Protein AF-A0A4P5WYI8-F1 (afdb_monomer)

Sequence (114 aa):
MAPLANQNILNAFREALREWKCEGYVVWLRRPAEWLRKNIENEDIRSVSRMMHEHIESGGEVDQVVERREPWRDRYEYHYDFRFSISGRKIYIETVLDVTSTGPTVTVVNMHDE

Nearest PDB structures (foldseek):
  5kpe-assembly1_A  TM=2.172E-01  e=1.010E-01  synthetic construct
  8rk2-assembly1_B  TM=3.428E-01  e=5.380E-01  Homo sapiens
  2qgu-assembly1_A  TM=2.912E-01  e=3.990E-01  Ralstonia pseudosolanacearum GMI1000
  3cfi-assembly3_H  TM=4.845E-01  e=4.622E+00  Vibrio vulnificus
  2zf4-assembly2_C  TM=3.220E-01  e=8.401E+00  Chromobacterium violaceum

pLDDT: mean 94.98, std 3.7, range [79.94, 98.25]

Foldseek 3Di:
DAWDPDVVVLVLLLFLLVCLVPPDSEAEDPAQQVVCVVPAPPDHSSNVSNVSNVCSVVVHTKGWDQDDDPPCNVPARIKIWGWDDDPNFTKIWIWDWDQDPVGIHIYTDDIDTD

Mean predicted aligned error: 2.87 Å

Structure (mmCIF, N/CA/C/O backbone):
data_AF-A0A4P5WYI8-F1
#
_entry.id   AF-A0A4P5WYI8-F1
#
loop_
_atom_site.group_PDB
_atom_site.id
_atom_site.type_symbol
_atom_site.label_atom_id
_atom_site.label_alt_id
_atom_site.label_comp_id
_atom_site.label_asym_id
_atom_site.label_entity_id
_atom_site.label_seq_id
_atom_site.pdbx_PDB_ins_code
_atom_site.Cartn_x
_atom_site.Cartn_y
_atom_site.Cartn_z
_atom_site.occupancy
_atom_site.B_iso_or_equiv
_atom_site.auth_seq_id
_atom_site.auth_comp_id
_atom_site.auth_asym_id
_atom_site.auth_atom_id
_atom_site.pdbx_PDB_model_num
ATOM 1 N N . MET A 1 1 ? -10.097 -9.742 -11.136 1.00 79.94 1 MET A N 1
ATOM 2 C CA . MET A 1 1 ? -8.693 -9.409 -11.457 1.00 79.94 1 MET A CA 1
ATOM 3 C C . MET A 1 1 ? -7.884 -10.687 -11.281 1.00 79.94 1 MET A C 1
ATOM 5 O O . MET A 1 1 ? -8.486 -11.677 -10.874 1.00 79.94 1 MET A O 1
ATOM 9 N N . ALA A 1 2 ? -6.632 -10.748 -11.734 1.00 90.50 2 ALA A N 1
ATOM 10 C CA . ALA A 1 2 ? -5.866 -11.993 -11.653 1.00 90.50 2 ALA A CA 1
ATOM 11 C C . ALA A 1 2 ? -5.020 -11.987 -10.375 1.00 90.50 2 ALA A C 1
ATOM 13 O O . ALA A 1 2 ? -4.348 -10.981 -10.156 1.00 90.50 2 ALA A O 1
ATOM 14 N N . PRO A 1 3 ? -4.978 -13.074 -9.587 1.00 93.62 3 PRO A N 1
ATOM 15 C CA . PRO A 1 3 ? -4.093 -13.143 -8.433 1.00 93.62 3 PRO A CA 1
ATOM 16 C C . PRO A 1 3 ? -2.629 -12.931 -8.832 1.00 93.62 3 PRO A C 1
ATOM 18 O O . PRO A 1 3 ? -2.156 -13.471 -9.840 1.00 93.62 3 PRO A O 1
ATOM 21 N N . LEU A 1 4 ? -1.897 -12.153 -8.038 1.00 94.31 4 LEU A N 1
ATOM 22 C CA . LEU A 1 4 ? -0.467 -11.928 -8.201 1.00 94.31 4 LEU A CA 1
ATOM 23 C C . LEU A 1 4 ? 0.297 -13.222 -7.888 1.00 94.31 4 LEU A C 1
ATOM 25 O O . LEU A 1 4 ? 0.550 -13.557 -6.734 1.00 94.31 4 LEU A O 1
ATOM 29 N N . ALA A 1 5 ? 0.703 -13.937 -8.935 1.00 93.19 5 ALA A N 1
ATOM 30 C CA . ALA A 1 5 ? 1.469 -15.180 -8.815 1.00 93.19 5 ALA A CA 1
ATOM 31 C C . ALA A 1 5 ? 2.995 -14.965 -8.819 1.00 93.19 5 ALA A C 1
ATOM 33 O O . ALA A 1 5 ? 3.762 -15.879 -8.515 1.00 93.19 5 ALA A O 1
ATOM 34 N N . ASN A 1 6 ? 3.465 -13.772 -9.201 1.00 95.38 6 ASN A N 1
ATOM 35 C CA . ASN A 1 6 ? 4.893 -13.494 -9.311 1.00 95.38 6 ASN A CA 1
ATOM 36 C C . ASN A 1 6 ? 5.524 -13.299 -7.923 1.00 95.38 6 ASN A C 1
ATOM 38 O O . ASN A 1 6 ? 5.351 -12.262 -7.276 1.00 95.38 6 ASN A O 1
ATOM 42 N N . GLN A 1 7 ? 6.320 -14.282 -7.500 1.00 95.38 7 GLN A N 1
ATOM 43 C CA . GLN A 1 7 ? 6.923 -14.292 -6.170 1.00 95.38 7 GLN A CA 1
ATOM 44 C C . GLN A 1 7 ? 7.909 -13.142 -5.926 1.00 95.38 7 GLN A C 1
ATOM 46 O O . GLN A 1 7 ? 8.032 -12.688 -4.790 1.00 95.38 7 GLN A O 1
ATOM 51 N N . ASN A 1 8 ? 8.580 -12.635 -6.964 1.00 96.19 8 ASN A N 1
ATOM 52 C CA . ASN A 1 8 ? 9.506 -11.509 -6.819 1.00 96.19 8 ASN A CA 1
ATOM 53 C C . ASN A 1 8 ? 8.758 -10.218 -6.476 1.00 96.19 8 ASN A C 1
ATOM 55 O O . ASN A 1 8 ? 9.206 -9.460 -5.621 1.00 96.19 8 ASN A O 1
ATOM 59 N N . ILE A 1 9 ? 7.593 -10.004 -7.090 1.00 96.56 9 ILE A N 1
ATOM 60 C CA . ILE A 1 9 ? 6.738 -8.845 -6.808 1.00 96.56 9 ILE A CA 1
ATOM 61 C C . ILE A 1 9 ? 6.161 -8.960 -5.393 1.00 96.56 9 ILE A C 1
ATOM 63 O O . ILE A 1 9 ? 6.235 -8.004 -4.628 1.00 96.56 9 ILE A O 1
ATOM 67 N N . LEU A 1 10 ? 5.671 -10.142 -4.998 1.00 96.62 10 LEU A N 1
ATOM 68 C CA . LEU A 1 10 ? 5.213 -10.379 -3.622 1.00 96.62 10 LEU A CA 1
ATOM 69 C C . LEU A 1 10 ? 6.319 -10.128 -2.590 1.00 96.62 10 LEU A C 1
ATOM 71 O O . LEU A 1 10 ? 6.068 -9.522 -1.553 1.00 96.62 10 LEU A O 1
ATOM 75 N N . ASN A 1 11 ? 7.549 -10.564 -2.865 1.00 96.81 11 ASN A N 1
ATOM 76 C CA . ASN A 1 11 ? 8.679 -10.330 -1.967 1.00 96.81 11 ASN A CA 1
ATOM 77 C C . ASN A 1 11 ? 9.039 -8.842 -1.875 1.00 96.81 11 ASN A C 1
ATOM 79 O O . ASN A 1 11 ? 9.312 -8.364 -0.779 1.00 96.81 11 ASN A O 1
ATOM 83 N N . ALA A 1 12 ? 8.971 -8.102 -2.984 1.00 97.50 12 ALA A N 1
ATOM 84 C CA . ALA A 1 12 ? 9.163 -6.655 -2.981 1.00 97.50 12 ALA A CA 1
ATOM 85 C C . ALA A 1 12 ? 8.070 -5.927 -2.175 1.00 97.50 12 ALA A C 1
ATOM 87 O O . ALA A 1 12 ? 8.374 -5.006 -1.418 1.00 97.50 12 ALA A O 1
ATOM 88 N N . PHE A 1 13 ? 6.812 -6.378 -2.258 1.00 97.56 13 PHE A N 1
ATOM 89 C CA . PHE A 1 13 ? 5.750 -5.894 -1.374 1.00 97.56 13 PHE A CA 1
ATOM 90 C C . PHE A 1 13 ? 6.049 -6.180 0.096 1.00 97.56 13 PHE A C 1
ATOM 92 O O . PHE A 1 13 ? 5.925 -5.274 0.914 1.00 97.56 13 PHE A O 1
ATOM 99 N N . ARG A 1 14 ? 6.461 -7.408 0.441 1.00 97.12 14 ARG A N 1
ATOM 100 C CA . ARG A 1 14 ? 6.833 -7.760 1.821 1.00 97.12 14 ARG A CA 1
ATOM 101 C C . ARG A 1 14 ? 7.948 -6.869 2.348 1.00 97.12 14 ARG A C 1
ATOM 103 O O . ARG A 1 14 ? 7.838 -6.365 3.458 1.00 97.12 14 ARG A O 1
ATOM 110 N N . GLU A 1 15 ? 8.995 -6.661 1.556 1.00 97.12 15 GLU A N 1
ATOM 111 C CA . GLU A 1 15 ? 10.130 -5.818 1.927 1.00 97.12 15 GLU A CA 1
ATOM 112 C C . GLU A 1 15 ? 9.694 -4.371 2.193 1.00 97.12 15 GLU A C 1
ATOM 114 O O . GLU A 1 15 ? 9.958 -3.853 3.275 1.00 97.12 15 GLU A O 1
ATOM 119 N N . ALA A 1 16 ? 8.947 -3.753 1.274 1.00 97.12 16 ALA A N 1
ATOM 120 C CA . ALA A 1 16 ? 8.464 -2.383 1.445 1.00 97.12 16 ALA A CA 1
ATOM 121 C C . ALA A 1 16 ? 7.474 -2.248 2.615 1.00 97.12 16 ALA A C 1
ATOM 123 O O . ALA A 1 16 ? 7.573 -1.333 3.431 1.00 97.12 16 ALA A O 1
ATOM 124 N N . LEU A 1 17 ? 6.509 -3.167 2.722 1.00 97.38 17 LEU A N 1
ATOM 125 C CA . LEU A 1 17 ? 5.464 -3.112 3.743 1.00 97.38 17 LEU A CA 1
ATOM 126 C C . LEU A 1 17 ? 5.987 -3.459 5.136 1.00 97.38 17 LEU A C 1
ATOM 128 O O . LEU A 1 17 ? 5.419 -2.983 6.114 1.00 97.38 17 LEU A O 1
ATOM 132 N N . ARG A 1 18 ? 7.075 -4.228 5.268 1.00 96.69 18 ARG A N 1
ATOM 133 C CA . ARG A 1 18 ? 7.726 -4.482 6.565 1.00 96.69 18 ARG A CA 1
ATOM 134 C C . ARG A 1 18 ? 8.201 -3.189 7.227 1.00 96.69 18 ARG A C 1
ATOM 136 O O . ARG A 1 18 ? 8.179 -3.082 8.454 1.00 96.69 18 ARG A O 1
ATOM 143 N N . GLU A 1 19 ? 8.546 -2.196 6.417 1.00 94.88 19 GLU A N 1
ATOM 144 C CA . GLU A 1 19 ? 8.970 -0.865 6.837 1.00 94.88 19 GLU A CA 1
ATOM 145 C C . GLU A 1 19 ? 7.788 0.096 7.071 1.00 94.88 19 GLU A C 1
ATOM 147 O O . GLU A 1 19 ? 7.966 1.309 7.068 1.00 94.88 19 GLU A O 1
ATOM 152 N N . TRP A 1 20 ? 6.574 -0.402 7.344 1.00 93.38 20 TRP A N 1
ATOM 153 C CA . TRP A 1 20 ? 5.366 0.410 7.598 1.00 93.38 20 TRP A CA 1
ATOM 154 C C . TRP A 1 20 ? 5.504 1.465 8.714 1.00 93.38 20 TRP A C 1
ATOM 156 O O . TRP A 1 20 ? 4.696 2.392 8.810 1.00 93.38 20 TRP A O 1
ATOM 166 N N . LYS A 1 21 ? 6.499 1.324 9.599 1.00 90.31 21 LYS A N 1
ATOM 167 C CA . LYS A 1 21 ? 6.823 2.308 10.650 1.00 90.31 21 LYS A CA 1
ATOM 168 C C . LYS A 1 21 ? 7.700 3.458 10.148 1.00 90.31 21 LYS A C 1
ATOM 170 O O . LYS A 1 21 ? 7.777 4.481 10.830 1.00 90.31 21 LYS A O 1
ATOM 175 N N . CYS A 1 22 ? 8.364 3.270 9.015 1.00 83.75 22 CYS A N 1
ATOM 176 C CA . CYS A 1 22 ? 9.370 4.146 8.440 1.00 83.75 22 CYS A CA 1
ATOM 177 C C . CYS A 1 22 ? 8.774 4.963 7.287 1.00 83.75 22 CYS A C 1
ATOM 179 O O . CYS A 1 22 ? 7.893 4.512 6.556 1.00 83.75 22 CYS A O 1
ATOM 181 N N . GLU A 1 23 ? 9.267 6.185 7.106 1.00 82.12 23 GLU A N 1
ATOM 182 C CA . GLU A 1 23 ? 8.872 7.019 5.971 1.00 82.12 23 GLU A CA 1
ATOM 183 C C . GLU A 1 23 ? 9.565 6.551 4.681 1.00 82.12 23 GLU A C 1
ATOM 185 O O . GLU A 1 23 ? 10.686 6.049 4.715 1.00 82.12 23 GLU A O 1
ATOM 190 N N . GLY A 1 24 ? 8.901 6.730 3.534 1.00 87.06 24 GLY A N 1
ATOM 191 C CA . GLY A 1 24 ? 9.488 6.503 2.204 1.00 87.06 24 GLY A CA 1
ATOM 192 C C . GLY A 1 24 ? 9.290 5.109 1.595 1.00 87.06 24 GLY A C 1
ATOM 193 O O . GLY A 1 24 ? 9.479 4.962 0.391 1.00 87.06 24 GLY A O 1
ATOM 194 N N . TYR A 1 25 ? 8.850 4.112 2.368 1.00 93.00 25 TYR A N 1
ATOM 195 C CA . TYR A 1 25 ? 8.608 2.748 1.862 1.00 93.00 25 TYR A CA 1
ATOM 196 C C . TYR A 1 25 ? 7.142 2.482 1.525 1.00 93.00 25 TYR A C 1
ATOM 198 O O . TYR A 1 25 ? 6.844 1.809 0.540 1.00 93.00 25 TYR A O 1
ATOM 206 N N . VAL A 1 26 ? 6.227 3.061 2.309 1.00 96.31 26 VAL A N 1
ATOM 207 C CA . VAL A 1 26 ? 4.789 3.063 2.025 1.00 96.31 26 VAL A CA 1
ATOM 208 C C . VAL A 1 26 ? 4.334 4.507 1.861 1.00 96.31 26 VAL A C 1
ATOM 210 O O . VAL A 1 26 ? 4.195 5.257 2.827 1.00 96.31 26 VAL A O 1
ATOM 213 N N . VAL A 1 27 ? 4.145 4.918 0.613 1.00 96.69 27 VAL A N 1
ATOM 214 C CA . VAL A 1 27 ? 3.797 6.289 0.238 1.00 96.69 27 VAL A CA 1
ATOM 215 C C . VAL A 1 27 ? 2.308 6.361 -0.054 1.00 96.69 27 VAL A C 1
ATOM 217 O O . VAL A 1 27 ? 1.773 5.558 -0.807 1.00 96.69 27 VAL A O 1
ATOM 220 N N . TRP A 1 28 ? 1.620 7.346 0.511 1.00 97.56 28 TRP A N 1
ATOM 221 C CA . TRP A 1 28 ? 0.199 7.558 0.258 1.00 97.56 28 TRP A CA 1
ATOM 222 C C . TRP A 1 28 ? -0.006 8.816 -0.564 1.00 97.56 28 TRP A C 1
ATOM 224 O O . TRP A 1 28 ? 0.414 9.906 -0.168 1.00 97.56 28 TRP A O 1
ATOM 234 N N . LEU A 1 29 ? -0.701 8.690 -1.694 1.00 96.69 29 LEU A N 1
ATOM 235 C CA . LEU A 1 29 ? -1.165 9.874 -2.399 1.00 96.69 29 LEU A CA 1
ATOM 236 C C . LEU A 1 29 ? -2.228 10.602 -1.574 1.00 96.69 29 LEU A C 1
ATOM 238 O O . LEU A 1 29 ? -2.946 10.028 -0.754 1.00 96.69 29 LEU A O 1
ATOM 242 N N . ARG A 1 30 ? -2.368 11.901 -1.844 1.00 97.25 30 ARG A N 1
ATOM 243 C CA . ARG A 1 30 ? -3.289 12.769 -1.105 1.00 97.25 30 ARG A CA 1
ATOM 244 C C . ARG A 1 30 ? -4.725 12.241 -1.091 1.00 97.25 30 ARG A C 1
ATOM 246 O O . ARG A 1 30 ? -5.367 12.260 -0.051 1.00 97.25 30 ARG A O 1
ATOM 253 N N . ARG A 1 31 ? -5.230 11.762 -2.231 1.00 96.75 31 ARG A N 1
ATOM 254 C CA . ARG A 1 31 ? -6.621 11.305 -2.367 1.00 96.75 31 ARG A CA 1
ATOM 255 C C . ARG A 1 31 ? -6.954 10.092 -1.480 1.00 96.75 31 ARG A C 1
ATOM 257 O O . ARG A 1 31 ? -7.907 10.215 -0.714 1.00 96.75 31 ARG A O 1
ATOM 264 N N . PRO A 1 32 ? -6.223 8.960 -1.530 1.00 97.44 32 PRO A N 1
ATOM 265 C CA . PRO A 1 32 ? -6.493 7.836 -0.631 1.00 97.44 32 PRO A CA 1
ATOM 266 C C . PRO A 1 32 ? -6.267 8.193 0.845 1.00 97.44 32 PRO A C 1
ATOM 268 O O . PRO A 1 32 ? -7.060 7.784 1.685 1.00 97.44 32 PRO A O 1
ATOM 271 N N . ALA A 1 33 ? -5.274 9.031 1.168 1.00 97.69 33 ALA A N 1
ATOM 272 C CA . ALA A 1 33 ? -5.068 9.515 2.538 1.00 97.69 33 ALA A CA 1
ATOM 273 C C . ALA A 1 33 ? -6.253 10.354 3.059 1.00 97.69 33 ALA A C 1
ATOM 275 O O . ALA A 1 33 ? -6.713 10.177 4.188 1.00 97.69 33 ALA A O 1
ATOM 276 N N . GLU A 1 34 ? -6.773 11.268 2.233 1.00 97.94 34 GLU A N 1
ATOM 277 C CA . GLU A 1 34 ? -7.959 12.065 2.559 1.00 97.94 34 GLU A CA 1
ATOM 278 C C . GLU A 1 34 ? -9.215 11.195 2.675 1.00 97.94 34 GLU A C 1
ATOM 280 O O . GLU A 1 34 ? -10.060 11.467 3.529 1.00 97.94 34 GLU A O 1
ATOM 285 N N . TRP A 1 35 ? -9.353 10.165 1.833 1.00 98.06 35 TRP A N 1
ATOM 286 C CA . TRP A 1 35 ? -10.463 9.220 1.918 1.00 98.06 35 TRP A CA 1
ATOM 287 C C . TRP A 1 35 ? -10.409 8.428 3.224 1.00 98.06 35 TRP A C 1
ATOM 289 O O . TRP A 1 35 ? -11.404 8.420 3.945 1.00 98.06 35 TRP A O 1
ATOM 299 N N . LEU A 1 36 ? -9.251 7.853 3.568 1.00 97.38 36 LEU A N 1
ATOM 300 C CA . LEU A 1 36 ? -9.035 7.115 4.814 1.00 97.38 36 LEU A CA 1
ATOM 301 C C . LEU A 1 36 ? -9.477 7.942 6.022 1.00 97.38 36 LEU A C 1
ATOM 303 O O . LEU A 1 36 ? -10.378 7.542 6.754 1.00 97.38 36 LEU A O 1
ATOM 307 N N . ARG A 1 37 ? -8.925 9.155 6.147 1.00 96.94 37 ARG A N 1
ATOM 308 C CA . ARG A 1 37 ? -9.220 10.082 7.248 1.00 96.94 37 ARG A CA 1
ATOM 309 C C . ARG A 1 37 ? -10.709 10.418 7.380 1.00 96.94 37 ARG A C 1
ATOM 311 O O . ARG A 1 37 ? -11.167 10.718 8.478 1.00 96.94 37 ARG A O 1
ATOM 318 N N . LYS A 1 38 ? -11.446 10.464 6.268 1.00 97.06 38 LYS A N 1
ATOM 319 C CA . LYS A 1 38 ? -12.873 10.825 6.255 1.00 97.06 38 LYS A CA 1
ATOM 320 C C . LYS A 1 38 ? -13.795 9.642 6.522 1.00 97.06 38 LYS A C 1
ATOM 322 O O . LYS A 1 38 ? -14.910 9.867 6.975 1.00 97.06 38 LYS A O 1
ATOM 327 N N . ASN A 1 39 ? -13.373 8.427 6.176 1.00 96.81 39 ASN A N 1
ATOM 328 C CA . ASN A 1 39 ? -14.279 7.286 6.088 1.00 96.81 39 ASN A CA 1
ATOM 329 C C . ASN A 1 39 ? -14.002 6.209 7.129 1.00 96.81 39 ASN A C 1
ATOM 331 O O . ASN A 1 39 ? -14.946 5.528 7.511 1.00 96.81 39 ASN A O 1
ATOM 335 N N . ILE A 1 40 ? -12.763 6.037 7.587 1.00 95.94 40 ILE A N 1
ATOM 336 C CA . ILE A 1 40 ? -12.413 4.977 8.532 1.00 95.94 40 ILE A CA 1
ATOM 337 C C . ILE A 1 40 ? -11.995 5.616 9.850 1.00 95.94 40 ILE A C 1
ATOM 339 O O . ILE A 1 40 ? -10.884 6.121 10.002 1.00 95.94 40 ILE A O 1
ATOM 343 N N . GLU A 1 41 ? -12.920 5.628 10.804 1.00 93.44 41 GLU A N 1
ATOM 344 C CA . GLU A 1 41 ? -12.643 6.143 12.140 1.00 93.44 41 GLU A CA 1
ATOM 345 C C . GLU A 1 41 ? -11.575 5.300 12.843 1.00 93.44 41 GLU A C 1
ATOM 347 O O . GLU A 1 41 ? -11.557 4.076 12.727 1.00 93.44 41 GLU A O 1
ATOM 352 N N . ASN A 1 42 ? -10.724 5.972 13.623 1.00 92.31 42 ASN A N 1
ATOM 353 C CA . ASN A 1 42 ? -9.645 5.383 14.427 1.00 92.31 42 ASN A CA 1
ATOM 354 C C . ASN A 1 42 ? -8.505 4.716 13.642 1.00 92.31 42 ASN A C 1
ATOM 356 O O . ASN A 1 42 ? -7.596 4.178 14.268 1.00 92.31 42 ASN A O 1
ATOM 360 N N . GLU A 1 43 ? -8.508 4.810 12.313 1.00 95.94 43 GLU A N 1
ATOM 361 C CA . GLU A 1 43 ? -7.412 4.336 11.473 1.00 95.94 43 GLU A CA 1
ATOM 362 C C . GLU A 1 43 ? -6.652 5.514 10.854 1.00 95.94 43 GLU A C 1
ATOM 364 O O . GLU A 1 43 ? -7.198 6.566 10.513 1.00 95.94 43 GLU A O 1
ATOM 369 N N . ASP A 1 44 ? -5.352 5.322 10.705 1.00 95.44 44 ASP A N 1
ATOM 370 C CA . ASP A 1 44 ? -4.414 6.243 10.085 1.00 95.44 44 ASP A CA 1
ATOM 371 C C . ASP A 1 44 ? -3.560 5.517 9.036 1.00 95.44 44 ASP A C 1
ATOM 373 O O . ASP A 1 44 ? -3.613 4.300 8.863 1.00 95.44 44 ASP A O 1
ATOM 377 N N . ILE A 1 45 ? -2.752 6.275 8.298 1.00 96.06 45 ILE A N 1
ATOM 378 C CA . ILE A 1 45 ? -1.895 5.711 7.247 1.00 96.06 45 ILE A CA 1
ATOM 379 C C . ILE A 1 45 ? -1.009 4.583 7.789 1.00 96.06 45 ILE A C 1
ATOM 381 O O . ILE A 1 45 ? -0.817 3.566 7.122 1.00 96.06 45 ILE A O 1
ATOM 385 N N . ARG A 1 46 ? -0.467 4.744 9.000 1.00 95.75 46 ARG A N 1
ATOM 386 C CA . ARG A 1 46 ? 0.480 3.795 9.586 1.00 95.75 46 ARG A CA 1
ATOM 387 C C . ARG A 1 46 ? -0.205 2.481 9.952 1.00 95.75 46 ARG A C 1
ATOM 389 O O . ARG A 1 46 ? 0.333 1.412 9.674 1.00 95.75 46 ARG A O 1
ATOM 396 N N . SER A 1 47 ? -1.375 2.555 10.568 1.00 96.38 47 SER A N 1
ATOM 397 C CA . SER A 1 47 ? -2.185 1.396 10.943 1.00 96.38 47 SER A CA 1
ATOM 398 C C . SER A 1 47 ? -2.680 0.634 9.718 1.00 96.38 47 SER A C 1
ATOM 400 O O . SER A 1 47 ? -2.489 -0.579 9.675 1.00 96.38 47 SER A O 1
ATOM 402 N N . VAL A 1 48 ? -3.165 1.312 8.675 1.00 97.31 48 VAL A N 1
ATOM 403 C CA . VAL A 1 48 ? -3.558 0.633 7.428 1.00 97.31 48 VAL A CA 1
ATOM 404 C C . VAL A 1 48 ? -2.354 0.028 6.704 1.00 97.31 48 VAL A C 1
ATOM 406 O O . VAL A 1 48 ? -2.431 -1.104 6.235 1.00 97.31 48 VAL A O 1
ATOM 409 N N . SER A 1 49 ? -1.207 0.712 6.677 1.00 97.94 49 SER A N 1
ATOM 410 C CA . SER A 1 49 ? 0.027 0.158 6.091 1.00 97.94 49 SER A CA 1
ATOM 411 C C . SER A 1 49 ? 0.497 -1.100 6.833 1.00 97.94 49 SER A C 1
ATOM 413 O O . SER A 1 49 ? 0.917 -2.074 6.209 1.00 97.94 49 SER A O 1
ATOM 415 N N . ARG A 1 50 ? 0.358 -1.128 8.166 1.00 97.69 50 ARG A N 1
ATOM 416 C CA . ARG A 1 50 ? 0.576 -2.336 8.975 1.00 97.69 50 ARG A CA 1
ATOM 417 C C . ARG A 1 50 ? -0.414 -3.447 8.615 1.00 97.69 50 ARG A C 1
ATOM 419 O O . ARG A 1 50 ? 0.006 -4.591 8.492 1.00 97.69 50 ARG A O 1
ATOM 426 N N . MET A 1 51 ? -1.696 -3.136 8.425 1.00 97.75 51 MET A N 1
ATOM 427 C CA . MET A 1 51 ? -2.693 -4.139 8.028 1.00 97.75 51 MET A CA 1
ATOM 428 C C . MET A 1 51 ? -2.407 -4.718 6.638 1.00 97.75 51 MET A C 1
ATOM 430 O O . MET A 1 51 ? -2.557 -5.918 6.445 1.00 97.75 51 MET A O 1
ATOM 434 N N . MET A 1 52 ? -1.925 -3.910 5.687 1.00 98.12 52 MET A N 1
ATOM 435 C CA . MET A 1 52 ? -1.475 -4.405 4.378 1.00 98.12 52 MET A CA 1
ATOM 436 C C . MET A 1 52 ? -0.305 -5.391 4.514 1.00 98.12 52 MET A C 1
ATOM 438 O O . MET A 1 52 ? -0.291 -6.425 3.849 1.00 98.12 52 MET A O 1
ATOM 442 N N . HIS A 1 53 ? 0.660 -5.096 5.393 1.00 97.88 53 HIS A N 1
ATOM 443 C CA . HIS A 1 53 ? 1.744 -6.024 5.723 1.00 97.88 53 HIS A CA 1
ATOM 444 C C . HIS A 1 53 ? 1.198 -7.332 6.321 1.00 97.88 53 HIS A C 1
ATOM 446 O O . HIS A 1 53 ? 1.514 -8.415 5.840 1.00 97.88 53 HIS A O 1
ATOM 452 N N . GLU A 1 54 ? 0.336 -7.237 7.338 1.00 97.88 54 GLU A N 1
ATOM 453 C CA . GLU A 1 54 ? -0.287 -8.393 8.001 1.00 97.88 54 GLU A CA 1
ATOM 454 C C . GLU A 1 54 ? -1.134 -9.242 7.032 1.00 97.88 54 GLU A C 1
ATOM 456 O O . GLU A 1 54 ? -1.126 -10.471 7.119 1.00 97.88 54 GLU A O 1
ATOM 461 N N . HIS A 1 55 ? -1.813 -8.613 6.067 1.00 97.31 55 HIS A N 1
ATOM 462 C CA . HIS A 1 55 ? -2.559 -9.297 5.007 1.00 97.31 55 HIS A CA 1
ATOM 463 C C . HIS A 1 55 ? -1.645 -10.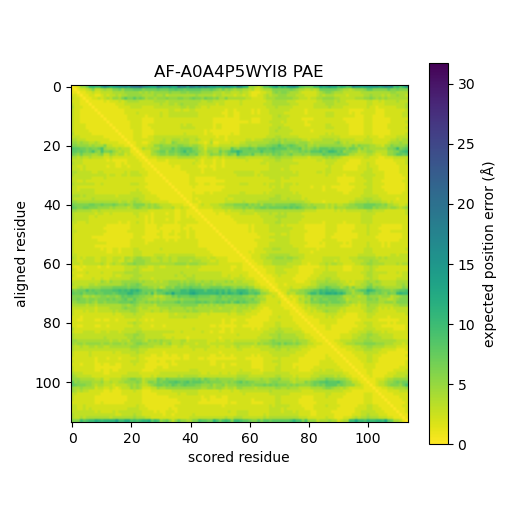192 4.168 1.00 97.31 55 HIS A C 1
ATOM 465 O O . HIS A 1 55 ? -1.930 -11.374 4.014 1.00 97.31 55 HIS A O 1
ATOM 471 N N . ILE A 1 56 ? -0.503 -9.687 3.693 1.00 96.19 56 ILE A N 1
ATOM 472 C CA . ILE A 1 56 ? 0.434 -10.506 2.904 1.00 96.19 56 ILE A CA 1
ATOM 473 C C . ILE A 1 56 ? 1.076 -11.609 3.749 1.00 96.19 56 ILE A C 1
ATOM 475 O O . ILE A 1 56 ? 1.223 -12.742 3.283 1.00 96.19 56 ILE A O 1
ATOM 479 N N . GLU A 1 57 ? 1.459 -11.301 4.987 1.00 97.00 57 GLU A N 1
ATOM 480 C CA . GLU A 1 57 ? 2.102 -12.274 5.878 1.00 97.00 57 GLU A CA 1
ATOM 481 C C . GLU A 1 57 ? 1.156 -13.412 6.284 1.00 97.00 57 GLU A C 1
ATOM 483 O O . GLU A 1 57 ? 1.597 -14.542 6.486 1.00 97.00 57 GLU A O 1
ATOM 488 N N . SER A 1 58 ? -0.151 -13.150 6.342 1.00 96.44 58 SER A N 1
ATOM 489 C CA . SER A 1 58 ? -1.175 -14.174 6.589 1.00 96.44 58 SER A CA 1
ATOM 490 C C . SER A 1 58 ? -1.582 -14.970 5.340 1.00 96.44 58 SER A C 1
ATOM 492 O O . SER A 1 58 ? -2.447 -15.841 5.429 1.00 96.44 58 SER A O 1
ATOM 494 N N . GLY A 1 59 ? -0.941 -14.725 4.192 1.00 94.81 59 GLY A N 1
ATOM 495 C CA . GLY A 1 59 ? -1.247 -15.396 2.926 1.00 94.81 59 GLY A CA 1
ATOM 496 C C . GLY A 1 59 ? -2.431 -14.790 2.171 1.00 94.81 59 GLY A C 1
ATOM 497 O O . GLY A 1 59 ? -2.991 -15.446 1.296 1.00 94.81 59 GLY A O 1
ATOM 498 N N . GLY A 1 60 ? -2.821 -13.560 2.509 1.00 94.56 60 GLY A N 1
ATOM 499 C CA . GLY A 1 60 ? -3.841 -12.804 1.801 1.00 94.56 60 GLY A CA 1
ATOM 500 C C . GLY A 1 60 ? -3.464 -12.541 0.345 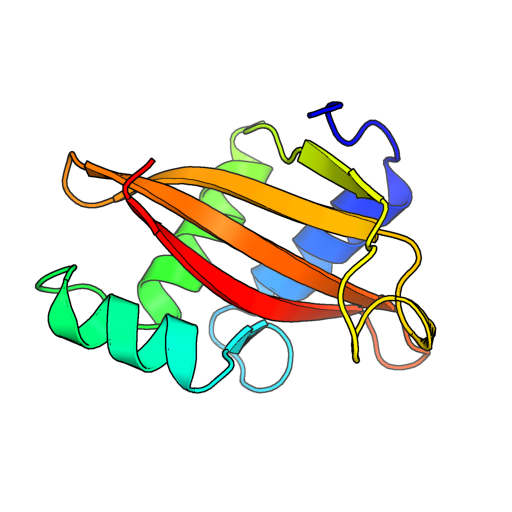1.00 94.56 60 GLY A C 1
ATOM 501 O O . GLY A 1 60 ? -2.299 -12.333 -0.003 1.00 94.56 60 GLY A O 1
ATOM 502 N N . GLU A 1 61 ? -4.475 -12.553 -0.517 1.00 94.50 61 GLU A N 1
ATOM 503 C CA . GLU A 1 61 ? -4.292 -12.367 -1.951 1.00 94.50 61 GLU A CA 1
ATOM 504 C C . GLU A 1 61 ? -4.124 -10.885 -2.299 1.00 94.50 61 GLU A C 1
ATOM 506 O O . GLU A 1 61 ? -4.798 -10.008 -1.749 1.00 94.50 61 GLU A O 1
ATOM 511 N N . VAL A 1 62 ? -3.222 -10.626 -3.240 1.00 96.94 62 VAL A N 1
ATOM 512 C CA . VAL A 1 62 ? -3.081 -9.346 -3.931 1.00 96.94 62 VAL A CA 1
ATOM 513 C C . VAL A 1 62 ? -3.389 -9.630 -5.388 1.00 96.94 62 VAL A C 1
ATOM 515 O O . VAL A 1 62 ? -2.832 -10.566 -5.959 1.00 96.94 62 VAL A O 1
ATOM 518 N N . ASP A 1 63 ? -4.272 -8.854 -5.992 1.00 97.50 63 ASP A N 1
ATOM 519 C CA . ASP A 1 63 ? -4.554 -8.978 -7.416 1.00 97.50 63 ASP A CA 1
ATOM 520 C C . ASP A 1 63 ? -3.606 -8.095 -8.227 1.00 97.50 63 ASP A C 1
ATOM 522 O O . ASP A 1 63 ? -3.187 -7.038 -7.769 1.00 97.50 63 ASP A O 1
ATOM 526 N N . GLN A 1 64 ? -3.290 -8.509 -9.450 1.00 96.81 64 GLN A N 1
ATOM 527 C CA . GLN A 1 64 ? -2.569 -7.713 -10.438 1.00 96.81 64 GLN A CA 1
ATOM 528 C C . GLN A 1 64 ? -3.496 -7.313 -11.590 1.00 96.81 64 GLN A 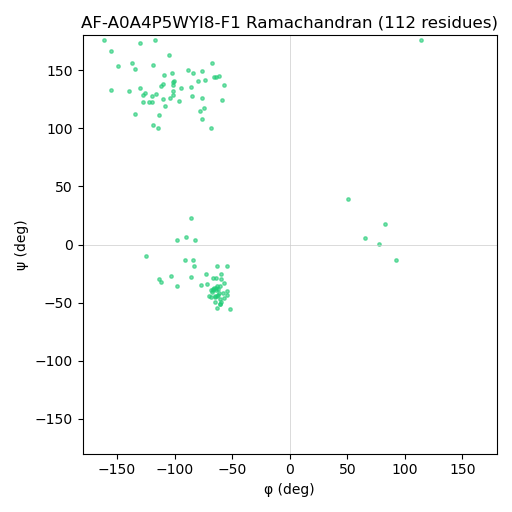C 1
ATOM 530 O O . GLN A 1 64 ? -4.285 -8.119 -12.106 1.00 96.81 64 GLN A O 1
ATOM 535 N N . VAL A 1 65 ? -3.377 -6.062 -12.029 1.00 96.38 65 VAL A N 1
ATOM 536 C CA . VAL A 1 65 ? -4.203 -5.484 -13.093 1.00 96.38 65 VAL A CA 1
ATOM 537 C C . VAL A 1 65 ? -3.340 -4.623 -13.992 1.00 96.38 65 VAL A C 1
ATOM 539 O O . VAL A 1 65 ? -2.573 -3.799 -13.510 1.00 96.38 65 VAL A O 1
ATOM 542 N N . VAL A 1 66 ? -3.462 -4.811 -15.309 1.00 95.56 66 VAL A N 1
ATOM 543 C CA . VAL A 1 66 ? -2.745 -3.977 -16.286 1.00 95.56 66 VAL A CA 1
ATOM 544 C C . VAL A 1 66 ? -3.144 -2.521 -16.073 1.00 95.56 66 VAL A C 1
ATOM 546 O O . VAL A 1 66 ? -4.330 -2.185 -16.144 1.00 95.56 66 VAL A O 1
ATOM 549 N N . GLU A 1 67 ? -2.162 -1.655 -15.850 1.00 94.75 67 GLU A N 1
ATOM 550 C CA . GLU A 1 67 ? -2.410 -0.236 -15.657 1.00 94.75 67 GLU A CA 1
ATOM 551 C C . GLU A 1 67 ? -2.714 0.428 -17.005 1.00 94.75 67 GLU A C 1
ATOM 553 O O . GLU A 1 67 ? -1.983 0.302 -17.984 1.00 94.75 67 GLU A O 1
ATOM 558 N N . ARG A 1 68 ? -3.850 1.123 -17.073 1.00 92.69 68 ARG A N 1
ATOM 559 C CA . ARG A 1 68 ? -4.363 1.751 -18.303 1.00 92.69 68 ARG A CA 1
ATOM 560 C C . ARG A 1 68 ? -4.624 3.241 -18.143 1.00 92.69 68 ARG A C 1
ATOM 562 O O . ARG A 1 68 ? -4.912 3.924 -19.126 1.00 92.69 68 ARG A O 1
ATOM 569 N N . ARG A 1 69 ? -4.562 3.749 -16.916 1.00 88.31 69 ARG A N 1
ATOM 570 C CA . ARG A 1 69 ? -4.911 5.121 -16.567 1.00 88.31 69 ARG A CA 1
ATOM 571 C C . ARG A 1 69 ? -3.710 6.019 -16.782 1.00 88.31 69 ARG A C 1
ATOM 573 O O . ARG A 1 69 ? -2.601 5.700 -16.366 1.00 88.31 69 ARG A O 1
ATOM 580 N N . GLU A 1 70 ? -3.937 7.176 -17.383 1.00 86.19 70 GLU A N 1
ATOM 581 C CA . GLU A 1 70 ? -2.967 8.266 -17.316 1.00 86.19 70 GLU A CA 1
ATOM 582 C C . GLU A 1 70 ? -2.998 8.886 -15.906 1.00 86.19 70 GLU A C 1
ATOM 584 O O . GLU A 1 70 ? -4.078 8.993 -15.316 1.00 86.19 70 GLU A O 1
ATOM 589 N N . PRO A 1 71 ? -1.848 9.285 -15.334 1.00 84.56 71 PRO A N 1
ATOM 590 C CA . PRO A 1 71 ? -0.495 9.261 -15.909 1.00 84.56 71 PRO A CA 1
ATOM 591 C C . PRO A 1 71 ? 0.286 7.953 -15.651 1.00 84.56 71 PRO A C 1
ATOM 593 O O . PRO A 1 71 ? 1.476 7.876 -15.934 1.00 84.56 71 PRO A O 1
ATOM 596 N N . TRP A 1 72 ? -0.343 6.933 -15.069 1.00 87.75 72 TRP A N 1
ATOM 597 C CA . T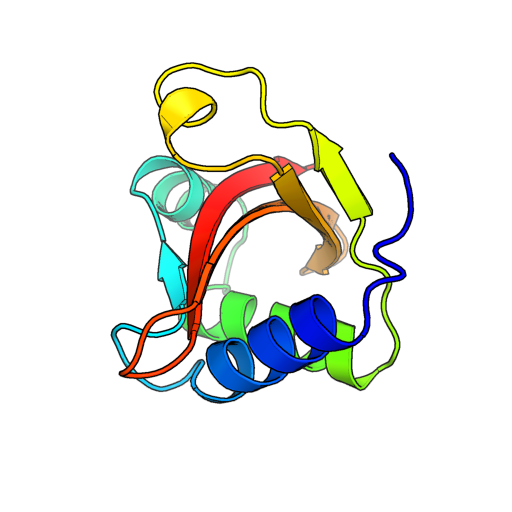RP A 1 72 ? 0.345 5.757 -14.527 1.00 87.75 72 TRP A CA 1
ATOM 598 C C . TRP A 1 72 ? 0.800 4.749 -15.581 1.00 87.75 72 TRP A C 1
ATOM 600 O O . TRP A 1 72 ? 1.868 4.165 -15.424 1.00 87.75 72 TRP A O 1
ATOM 610 N N . ARG A 1 73 ? 0.032 4.576 -16.661 1.00 88.00 73 ARG A N 1
ATOM 611 C CA . ARG A 1 73 ? 0.273 3.541 -17.683 1.00 88.00 73 ARG A CA 1
ATOM 612 C C . ARG A 1 73 ? 1.629 3.645 -18.388 1.00 88.00 73 ARG A C 1
ATOM 614 O O . ARG A 1 73 ? 2.127 2.647 -18.889 1.00 88.00 73 ARG A O 1
ATOM 621 N N . ASP A 1 74 ? 2.213 4.844 -18.442 1.00 89.75 74 ASP A N 1
ATOM 622 C CA . ASP A 1 74 ? 3.513 5.065 -19.089 1.00 89.75 74 ASP A CA 1
ATOM 623 C C . ASP A 1 74 ? 4.685 4.737 -18.143 1.00 89.75 74 ASP A C 1
ATOM 625 O O . ASP A 1 74 ? 5.829 4.628 -18.579 1.00 89.75 74 ASP A O 1
ATOM 629 N N . ARG A 1 75 ? 4.408 4.581 -16.839 1.00 90.44 75 ARG A N 1
ATOM 630 C CA . ARG A 1 75 ? 5.402 4.304 -15.793 1.00 90.44 75 ARG A CA 1
ATOM 631 C C . ARG A 1 75 ? 5.277 2.903 -15.195 1.00 90.44 75 ARG A C 1
ATOM 633 O O . ARG A 1 75 ? 6.289 2.330 -14.804 1.00 90.44 75 ARG A O 1
ATOM 640 N N . TYR A 1 76 ? 4.067 2.362 -15.117 1.00 93.94 76 TYR A N 1
ATOM 641 C CA . TYR A 1 76 ? 3.784 1.071 -14.500 1.00 93.94 76 TYR A CA 1
ATOM 642 C C . TYR A 1 76 ? 3.031 0.180 -15.482 1.00 93.94 76 TYR A C 1
ATOM 644 O O . TYR A 1 76 ? 2.027 0.595 -16.051 1.00 93.94 76 TYR A O 1
ATOM 652 N N . GLU A 1 77 ? 3.495 -1.059 -15.652 1.00 93.81 77 GLU A N 1
ATOM 653 C CA . GLU A 1 77 ? 2.776 -2.065 -16.447 1.00 93.81 77 GLU A CA 1
ATOM 654 C C . GLU A 1 77 ? 1.517 -2.558 -15.712 1.00 93.81 77 GLU A C 1
ATOM 656 O O . GLU A 1 77 ? 0.486 -2.820 -16.334 1.00 93.81 77 GLU A O 1
ATOM 661 N N . TYR A 1 78 ? 1.581 -2.628 -14.377 1.00 96.25 78 TYR A N 1
ATOM 662 C CA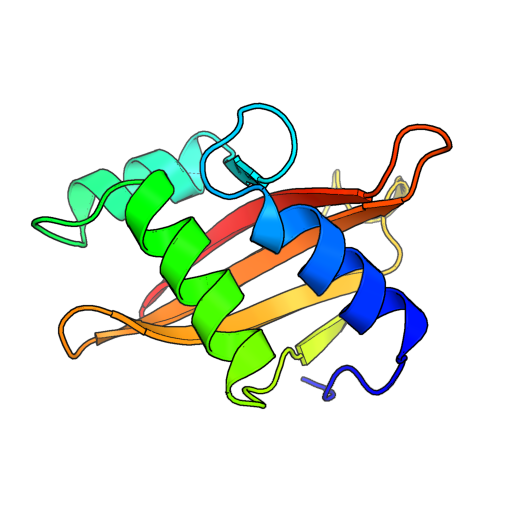 . TYR A 1 78 ? 0.498 -3.093 -13.515 1.00 96.25 78 TYR A CA 1
ATOM 663 C C . TYR A 1 78 ? 0.291 -2.172 -12.309 1.00 96.25 78 TYR A C 1
ATOM 665 O O . TYR A 1 78 ? 1.246 -1.584 -11.796 1.00 96.25 78 TYR A O 1
ATOM 673 N N . HIS A 1 79 ? -0.948 -2.121 -11.823 1.00 97.12 79 HIS A N 1
ATOM 674 C CA . HIS A 1 79 ? -1.251 -1.825 -10.425 1.00 97.12 79 HIS A CA 1
ATOM 675 C C . HIS A 1 79 ? -1.650 -3.110 -9.694 1.00 97.12 79 HIS A C 1
ATOM 677 O O . HIS A 1 79 ? -1.949 -4.137 -10.316 1.00 97.12 79 HIS A O 1
ATOM 683 N N . TYR A 1 80 ? -1.609 -3.041 -8.367 1.00 98.06 80 TYR A N 1
ATOM 684 C CA . TYR A 1 80 ? -1.848 -4.168 -7.483 1.00 98.06 80 TYR A CA 1
ATOM 685 C C . TYR A 1 80 ? -2.861 -3.815 -6.412 1.00 98.06 80 TYR A C 1
ATOM 687 O O . TYR A 1 80 ? -2.748 -2.775 -5.756 1.00 98.06 80 TYR A O 1
ATOM 695 N N . ASP A 1 81 ? -3.802 -4.722 -6.201 1.00 97.81 81 ASP A N 1
ATOM 696 C CA . ASP A 1 81 ? -5.003 -4.436 -5.441 1.00 97.81 81 ASP A CA 1
ATOM 697 C C . ASP A 1 81 ? -5.115 -5.334 -4.223 1.00 97.81 81 ASP A C 1
ATOM 699 O O . ASP A 1 81 ? -5.060 -6.563 -4.308 1.00 97.81 81 ASP A O 1
ATOM 703 N N . PHE A 1 82 ? -5.312 -4.692 -3.081 1.00 98.06 82 PHE A N 1
ATOM 704 C CA . PHE A 1 82 ? -5.559 -5.332 -1.806 1.00 98.06 82 PHE A CA 1
ATOM 705 C C . PHE A 1 82 ? -7.046 -5.278 -1.499 1.00 98.06 82 PHE A C 1
ATOM 707 O O . PHE A 1 82 ? -7.706 -4.252 -1.693 1.00 98.06 82 PHE A O 1
ATOM 714 N N . ARG A 1 83 ? -7.550 -6.382 -0.951 1.00 96.81 83 ARG A N 1
ATOM 715 C CA . ARG A 1 83 ? -8.913 -6.491 -0.440 1.00 96.81 83 ARG A CA 1
ATOM 716 C C . ARG A 1 83 ? -8.904 -7.155 0.914 1.00 96.81 83 ARG A C 1
ATOM 718 O O . ARG A 1 83 ? -8.594 -8.339 1.026 1.00 96.81 83 ARG A O 1
ATOM 725 N N . PHE A 1 84 ? -9.256 -6.393 1.936 1.00 96.38 84 PHE A N 1
ATOM 726 C CA . PHE A 1 84 ? -9.395 -6.911 3.289 1.00 96.38 84 PHE A CA 1
ATOM 727 C C . PHE A 1 84 ? -10.354 -6.049 4.104 1.00 96.38 84 PHE A C 1
ATOM 729 O O . PHE A 1 84 ? -10.753 -4.955 3.700 1.00 96.38 84 PHE A O 1
ATOM 736 N N . SER A 1 85 ? -10.763 -6.577 5.253 1.00 96.38 85 SER A N 1
ATOM 737 C CA . SER A 1 85 ? -11.682 -5.879 6.141 1.00 96.38 85 SER A CA 1
ATOM 738 C C . SER A 1 85 ? -10.932 -4.926 7.067 1.00 96.38 85 SER A C 1
ATOM 740 O O . SER A 1 85 ? -10.035 -5.355 7.789 1.00 96.38 85 SER A O 1
ATOM 742 N N . ILE A 1 86 ? -11.356 -3.665 7.116 1.00 95.25 86 ILE A N 1
ATOM 743 C CA . ILE A 1 86 ? -10.903 -2.670 8.096 1.00 95.25 86 ILE A CA 1
ATOM 744 C C . ILE A 1 86 ? -12.126 -2.210 8.881 1.00 95.25 86 ILE A C 1
ATOM 746 O O . ILE A 1 86 ? -13.113 -1.770 8.291 1.00 95.25 86 ILE A O 1
ATOM 750 N N . SER A 1 87 ? -12.104 -2.362 10.207 1.00 90.31 87 SER A N 1
ATOM 751 C CA . SER A 1 87 ? -13.234 -1.998 11.080 1.00 90.31 87 SER A CA 1
ATOM 752 C C . SER A 1 87 ? -14.582 -2.583 10.616 1.00 90.31 87 SER A C 1
ATOM 754 O O . SER A 1 87 ? -15.616 -1.921 10.648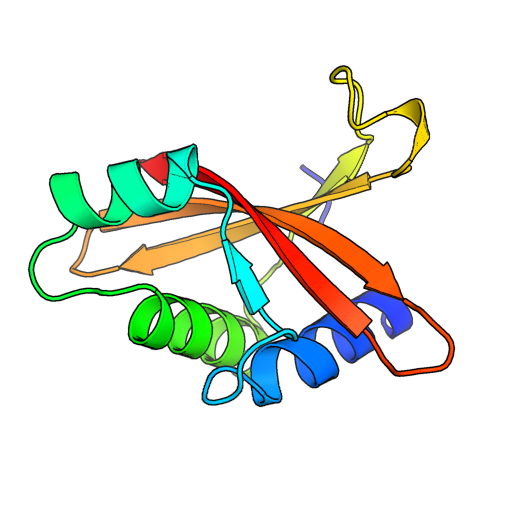 1.00 90.31 87 SER A O 1
ATOM 756 N N . GLY A 1 88 ? -14.563 -3.833 10.136 1.00 92.50 88 GLY A N 1
ATOM 757 C CA . G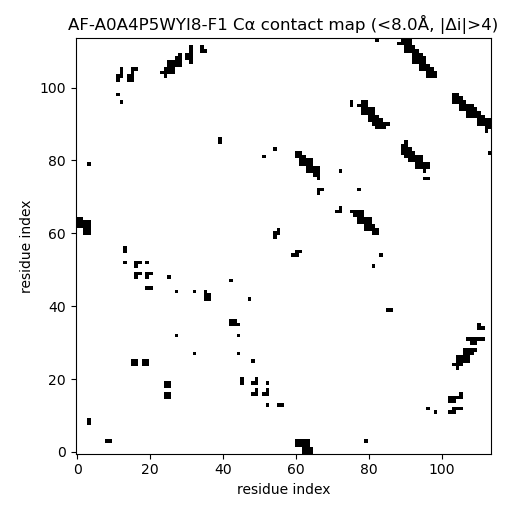LY A 1 88 ? -15.749 -4.552 9.647 1.00 92.50 88 GLY A CA 1
ATOM 758 C C . GLY A 1 88 ? -16.232 -4.159 8.244 1.00 92.50 88 GLY A C 1
ATOM 759 O O . GLY A 1 88 ? -17.211 -4.731 7.768 1.00 92.50 88 GLY A O 1
ATOM 760 N N . ARG A 1 89 ? -15.558 -3.226 7.563 1.00 94.94 89 ARG A N 1
ATOM 761 C CA . ARG A 1 89 ? -15.867 -2.809 6.188 1.00 94.94 89 ARG A CA 1
ATOM 762 C C . ARG A 1 89 ? -14.910 -3.464 5.215 1.00 94.94 89 ARG A C 1
ATOM 764 O O . ARG A 1 89 ? -13.714 -3.498 5.484 1.00 94.94 89 ARG A O 1
ATOM 771 N N . LYS A 1 90 ? -15.420 -3.951 4.085 1.00 96.50 90 LYS A N 1
ATOM 772 C CA . LYS A 1 90 ? -14.569 -4.431 2.995 1.00 96.50 90 LYS A CA 1
ATOM 773 C C . LYS A 1 90 ? -13.957 -3.238 2.287 1.00 96.50 90 LYS A C 1
ATOM 775 O O . LYS A 1 90 ? -14.681 -2.401 1.755 1.00 96.50 90 LYS A O 1
ATOM 780 N N . ILE A 1 91 ? -12.637 -3.161 2.325 1.00 97.81 91 ILE A N 1
ATOM 781 C CA . ILE A 1 91 ? -11.884 -2.063 1.747 1.00 97.81 91 ILE A CA 1
ATOM 782 C C . ILE A 1 91 ? -11.094 -2.576 0.559 1.00 97.81 91 ILE A C 1
ATOM 784 O O . ILE A 1 91 ? -10.435 -3.615 0.623 1.00 97.81 91 ILE A O 1
ATOM 788 N N . TYR A 1 92 ? -11.137 -1.780 -0.497 1.00 97.88 92 TYR A N 1
ATOM 789 C CA . TYR A 1 92 ? -10.328 -1.917 -1.684 1.00 97.88 92 TYR A CA 1
ATOM 790 C C . TYR A 1 92 ? -9.213 -0.867 -1.672 1.00 97.88 92 TYR A C 1
ATOM 792 O O . TYR A 1 92 ? -9.481 0.329 -1.514 1.00 97.88 92 TYR A O 1
ATOM 800 N N . ILE A 1 93 ? -7.961 -1.304 -1.822 1.00 98.25 93 ILE A N 1
ATOM 801 C CA . ILE A 1 93 ? -6.780 -0.431 -1.873 1.00 98.25 93 ILE A CA 1
ATOM 802 C C . ILE A 1 93 ? -5.986 -0.758 -3.130 1.00 98.25 93 ILE A C 1
ATOM 804 O O . ILE A 1 93 ? -5.529 -1.885 -3.292 1.00 98.25 93 ILE A O 1
ATOM 808 N N . GLU A 1 94 ? -5.763 0.243 -3.975 1.00 97.75 94 GLU A N 1
ATOM 809 C CA . GLU A 1 94 ? -4.931 0.104 -5.168 1.00 97.75 94 GLU A CA 1
ATOM 810 C C . GLU A 1 94 ? -3.541 0.675 -4.928 1.00 97.75 94 GLU A C 1
ATOM 812 O O . GLU A 1 94 ? -3.372 1.761 -4.351 1.00 97.75 94 GLU A O 1
ATOM 817 N N . THR A 1 95 ? -2.540 -0.016 -5.454 1.00 97.88 95 THR A N 1
ATOM 818 C CA . THR A 1 95 ? -1.136 0.335 -5.276 1.00 97.88 95 THR A CA 1
ATOM 819 C C . THR A 1 95 ? -0.337 0.212 -6.564 1.00 97.88 95 THR A C 1
ATOM 821 O O . THR A 1 95 ? -0.669 -0.560 -7.459 1.00 97.88 95 THR A O 1
ATOM 824 N N . VAL A 1 96 ? 0.763 0.950 -6.639 1.00 97.06 96 VAL A N 1
ATOM 825 C CA . VAL A 1 96 ? 1.846 0.709 -7.598 1.00 97.06 96 VAL A CA 1
ATOM 826 C C . VAL A 1 96 ? 3.130 0.408 -6.835 1.00 97.06 96 VAL A C 1
ATOM 828 O O . VAL A 1 96 ? 3.289 0.818 -5.682 1.00 97.06 96 VAL A O 1
ATOM 831 N N . LEU A 1 97 ? 4.036 -0.320 -7.479 1.00 97.00 97 LEU A N 1
ATOM 832 C CA . LEU A 1 97 ? 5.296 -0.763 -6.894 1.00 97.00 97 LEU A CA 1
ATOM 833 C C . LEU A 1 97 ? 6.459 -0.253 -7.746 1.00 97.00 97 LEU A C 1
ATOM 835 O O . LEU A 1 97 ? 6.548 -0.578 -8.929 1.00 97.00 97 LEU A O 1
ATOM 839 N N . ASP A 1 98 ? 7.368 0.500 -7.134 1.00 96.19 98 ASP A N 1
ATOM 840 C CA . ASP A 1 98 ? 8.675 0.819 -7.706 1.00 96.19 98 ASP A CA 1
ATOM 841 C C . ASP A 1 98 ? 9.725 -0.083 -7.047 1.00 96.19 98 ASP A C 1
ATOM 843 O O . ASP A 1 98 ? 9.807 -0.132 -5.823 1.00 96.19 98 ASP A O 1
ATOM 847 N N . VAL A 1 99 ? 10.547 -0.779 -7.836 1.00 94.56 99 VAL A N 1
ATOM 848 C CA . VAL A 1 99 ? 11.700 -1.545 -7.332 1.00 94.56 99 VAL A CA 1
ATOM 849 C C . VAL A 1 99 ? 12.968 -0.882 -7.850 1.00 94.56 99 VAL A C 1
ATOM 851 O O . VAL A 1 99 ? 13.237 -0.890 -9.050 1.00 94.56 99 VAL A O 1
ATOM 854 N N . THR A 1 100 ? 13.733 -0.274 -6.946 1.00 90.50 100 THR A N 1
ATOM 855 C CA . THR A 1 100 ? 14.936 0.499 -7.283 1.00 90.50 100 THR A CA 1
ATOM 856 C C . THR A 1 100 ? 16.187 -0.128 -6.673 1.00 90.50 100 THR A C 1
ATOM 858 O O . THR A 1 100 ? 16.109 -1.077 -5.894 1.00 90.50 100 THR A O 1
ATOM 861 N N . SER A 1 101 ? 17.365 0.430 -6.971 1.00 89.06 101 SER A N 1
ATOM 862 C CA . SER A 1 101 ? 18.621 0.006 -6.338 1.00 89.06 101 SER A CA 1
ATOM 863 C C . SER A 1 101 ? 18.665 0.248 -4.825 1.00 89.06 101 SER A C 1
ATOM 865 O O . SER A 1 101 ? 19.516 -0.325 -4.153 1.00 89.06 101 SER A O 1
ATOM 867 N N . THR A 1 102 ? 17.796 1.111 -4.290 1.00 88.19 102 THR A N 1
ATOM 868 C CA . THR A 1 102 ? 17.712 1.414 -2.852 1.00 88.19 102 THR A CA 1
ATOM 869 C C . THR A 1 102 ? 16.614 0.629 -2.138 1.00 88.19 102 THR A C 1
ATOM 871 O O . THR A 1 102 ? 16.396 0.853 -0.953 1.00 88.19 102 THR A O 1
ATOM 874 N N . GLY A 1 103 ? 15.934 -0.275 -2.845 1.00 92.50 103 GLY A N 1
ATOM 875 C CA . GLY A 1 103 ? 14.830 -1.073 -2.322 1.00 92.50 103 GLY A CA 1
ATOM 876 C C . GLY A 1 103 ? 13.484 -0.741 -2.976 1.00 92.50 103 GLY A C 1
ATOM 877 O O . GLY A 1 103 ? 13.401 0.148 -3.841 1.00 92.50 103 GLY A O 1
ATOM 878 N N . PRO A 1 104 ? 12.435 -1.494 -2.610 1.00 97.25 104 PRO A N 1
ATOM 879 C CA . PRO A 1 104 ? 11.092 -1.301 -3.119 1.00 97.25 104 PRO A CA 1
ATOM 880 C C . PRO A 1 104 ? 10.317 -0.220 -2.354 1.00 97.25 104 PRO A C 1
ATOM 882 O O . PRO A 1 104 ? 10.441 -0.072 -1.138 1.00 97.25 104 PRO A O 1
ATOM 885 N N . THR A 1 105 ? 9.449 0.482 -3.075 1.00 97.50 105 THR A N 1
ATOM 886 C CA . THR A 1 105 ? 8.482 1.436 -2.525 1.00 97.50 105 THR A CA 1
ATOM 887 C C . THR A 1 105 ? 7.089 1.086 -3.028 1.00 97.50 105 THR A C 1
ATOM 889 O O . THR A 1 105 ? 6.859 0.969 -4.233 1.00 97.50 105 THR A O 1
ATOM 892 N N . VAL A 1 106 ? 6.142 0.966 -2.101 1.00 98.06 106 VAL A N 1
ATOM 893 C CA . VAL A 1 106 ? 4.718 0.801 -2.394 1.00 98.06 106 VAL A CA 1
ATOM 894 C C . VAL A 1 106 ? 4.054 2.165 -2.325 1.00 98.06 106 VAL A C 1
ATOM 896 O O . VAL A 1 106 ? 4.109 2.835 -1.295 1.00 98.06 106 VAL A O 1
ATOM 899 N N . THR A 1 107 ? 3.398 2.574 -3.406 1.00 97.69 107 THR A N 1
ATOM 900 C CA . THR A 1 107 ? 2.595 3.798 -3.425 1.00 97.69 107 THR A CA 1
ATOM 901 C C . THR A 1 107 ? 1.116 3.447 -3.478 1.00 97.69 107 THR A C 1
ATOM 903 O O . THR A 1 107 ? 0.660 2.842 -4.444 1.00 97.69 107 THR A O 1
ATOM 906 N N . VAL A 1 108 ? 0.353 3.858 -2.468 1.00 97.88 108 VAL A N 1
ATOM 907 C CA . VAL A 1 108 ? -1.108 3.757 -2.440 1.00 97.88 108 VAL A CA 1
ATOM 908 C C . VAL A 1 108 ? -1.700 4.871 -3.295 1.00 97.88 108 VAL A C 1
ATOM 910 O O . VAL A 1 108 ? -1.561 6.059 -2.977 1.00 97.88 108 VAL A O 1
ATOM 913 N N . VAL A 1 109 ? -2.362 4.487 -4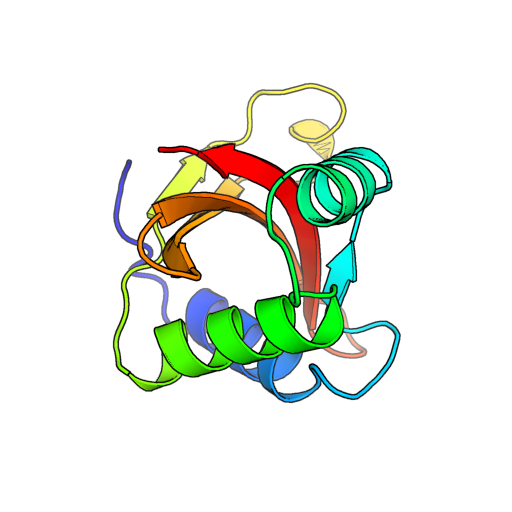.386 1.00 96.94 109 VAL A N 1
ATOM 914 C CA . VAL A 1 109 ? -2.886 5.419 -5.396 1.00 96.94 109 VAL A CA 1
ATOM 915 C C . VAL A 1 109 ? -4.392 5.630 -5.283 1.00 96.94 109 VAL A C 1
ATOM 917 O O . VAL A 1 109 ? -4.880 6.716 -5.609 1.00 96.94 109 VAL A O 1
ATOM 920 N N . ASN A 1 110 ? -5.126 4.644 -4.764 1.00 96.88 110 ASN A N 1
ATOM 921 C CA . ASN A 1 110 ? -6.567 4.729 -4.555 1.00 96.88 110 ASN A CA 1
ATOM 922 C C . ASN A 1 110 ? -7.006 3.883 -3.351 1.00 96.88 110 ASN A C 1
ATOM 924 O O . ASN A 1 110 ? -6.340 2.921 -2.980 1.00 96.88 110 ASN A O 1
ATOM 928 N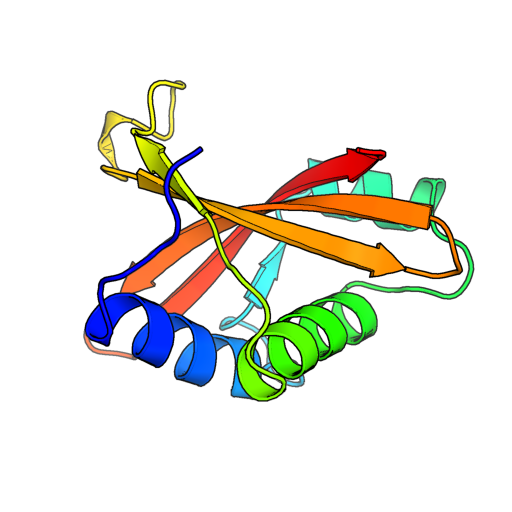 N . MET A 1 111 ? -8.123 4.268 -2.737 1.00 97.75 111 MET A N 1
ATOM 929 C CA . MET A 1 111 ? -8.748 3.553 -1.626 1.00 97.75 111 MET A CA 1
ATOM 930 C C . MET A 1 111 ? -10.241 3.884 -1.589 1.00 97.75 111 MET A C 1
ATOM 932 O O . MET A 1 111 ? -10.601 5.062 -1.674 1.00 97.75 111 MET A O 1
ATOM 936 N N . HIS A 1 112 ? -11.094 2.870 -1.452 1.00 97.06 112 HIS A N 1
ATOM 937 C CA . HIS A 1 112 ? -12.534 3.023 -1.230 1.00 97.06 112 HIS A CA 1
ATOM 938 C C . HIS A 1 112 ? -13.164 1.742 -0.656 1.00 97.06 112 HIS A C 1
ATOM 940 O O . HIS A 1 112 ? -12.485 0.731 -0.493 1.00 97.06 112 HIS A O 1
ATOM 946 N N . ASP A 1 113 ? -14.460 1.780 -0.338 1.00 96.31 113 ASP A N 1
ATOM 947 C CA . ASP A 1 113 ? -15.223 0.566 -0.023 1.00 96.31 113 ASP A CA 1
ATOM 948 C C . ASP A 1 113 ? -15.336 -0.345 -1.252 1.00 96.31 113 ASP A C 1
ATOM 950 O O . ASP A 1 113 ? -15.463 0.152 -2.375 1.00 96.31 113 ASP A O 1
ATOM 954 N N . GLU A 1 114 ? -15.295 -1.658 -1.034 1.00 89.12 114 GLU A N 1
ATOM 955 C CA . GLU A 1 114 ? -15.561 -2.668 -2.070 1.00 89.12 114 GLU A CA 1
ATOM 956 C C . GLU A 1 114 ? -17.058 -2.830 -2.378 1.00 89.12 114 GLU A C 1
ATOM 958 O O . GLU A 1 114 ? -17.864 -2.930 -1.422 1.00 89.12 114 GLU A O 1
#

Secondary structure (DSSP, 8-state):
-EE---HHHHHHHHHHHHTTTSTTTEEE-HHHHHHHHHHSTT--HHHHHHHHHHHHHTT--EEEEE--STTGGGT-SEEEEEEEEETTEEEEEEEEEEEETTEEEEEEEEEEE-

Solvent-accessible surface area (backbone atoms only — not comparable to full-atom values): 6333 Å² total; per-residue (Å²): 126,45,73,61,77,56,63,68,60,54,49,39,49,50,58,12,30,70,36,33,90,45,86,78,19,58,40,69,38,70,66,24,51,54,40,41,67,74,71,42,82,99,52,50,73,52,58,50,37,40,49,56,33,51,38,53,76,73,68,49,71,40,28,40,42,77,40,76,49,86,85,48,38,88,78,30,72,46,33,37,36,41,68,50,72,55,98,87,38,52,33,34,37,34,27,40,75,48,82,53,97,89,49,36,29,37,34,38,68,39,52,48,77,105

Radius of gyration: 13.13 Å; Cα contacts (8 Å, |Δi|>4): 198; chains: 1; bounding box: 34×28×34 Å